Protein AF-A0A849QEE5-F1 (afdb_monomer_lite)

Secondary structure (DSSP, 8-state):
-HHHHHHHHHHHHHHHHHHHHHHHHHHHHHHHHHHHHHHHTTS---HHHHHHHHHHHHHHHHHHHHHHHHHHHHHHHTT-HHHHHHHHHHTT-S---

Sequence (97 aa):
LELLKKQYKRQNADRVISDLYSAMDKIRCHERDVAINKLKAKHTIGEMECEVLNDLTHAVAYKILAEPTKVLRRAAEQDDEEYLTTVKELFRLNGGK

Structure (mmCIF, N/CA/C/O backbone):
data_AF-A0A849QEE5-F1
#
_entry.id   AF-A0A849QEE5-F1
#
loop_
_atom_site.group_PDB
_atom_site.id
_atom_site.type_symbol
_atom_site.label_atom_id
_atom_site.label_alt_id
_atom_site.label_comp_id
_atom_site.label_asym_id
_atom_site.label_entity_id
_atom_site.label_seq_id
_atom_site.pdbx_PDB_ins_code
_atom_site.Cartn_x
_atom_site.Cartn_y
_atom_site.Cartn_z
_atom_site.occupancy
_atom_site.B_iso_or_equiv
_atom_site.auth_seq_id
_atom_site.auth_comp_id
_atom_site.auth_asym_id
_atom_site.auth_atom_id
_atom_site.pdbx_PDB_model_num
ATOM 1 N N . LEU A 1 1 ? -8.286 0.227 34.366 1.00 77.12 1 LEU A N 1
ATOM 2 C CA . LEU A 1 1 ? -8.809 -0.662 33.300 1.00 77.12 1 LEU A CA 1
ATOM 3 C C . LEU A 1 1 ? -9.110 0.090 31.999 1.00 77.12 1 LEU A C 1
ATOM 5 O O . LEU A 1 1 ? -8.648 -0.338 30.953 1.00 77.12 1 LEU A O 1
ATOM 9 N N . GLU A 1 2 ? -9.829 1.215 32.048 1.00 80.75 2 GLU A N 1
ATOM 10 C CA . GLU A 1 2 ? -10.276 1.952 30.848 1.00 80.75 2 GLU A CA 1
ATOM 11 C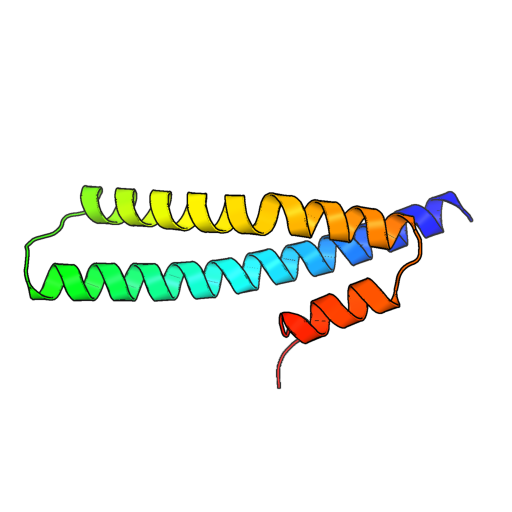 C . GLU A 1 2 ? -9.146 2.488 29.946 1.00 80.75 2 GLU A C 1
ATOM 13 O O . GLU A 1 2 ? -9.217 2.361 28.725 1.00 80.75 2 GLU A O 1
ATOM 18 N N . LEU A 1 3 ? -8.055 3.009 30.522 1.00 80.44 3 LEU A N 1
ATOM 19 C CA . LEU A 1 3 ? -6.891 3.461 29.741 1.00 80.44 3 LEU A CA 1
ATOM 20 C C . LEU A 1 3 ? -6.213 2.316 28.970 1.00 80.44 3 LEU A C 1
ATOM 22 O O . LEU A 1 3 ? -5.842 2.488 27.811 1.00 80.44 3 LEU A O 1
ATOM 26 N N . LEU A 1 4 ? -6.107 1.140 29.593 1.00 85.19 4 LEU A N 1
ATOM 27 C CA . LEU A 1 4 ? -5.510 -0.048 28.980 1.00 85.19 4 LEU A CA 1
ATOM 28 C C . LEU A 1 4 ? -6.359 -0.553 27.803 1.00 85.19 4 LEU A C 1
ATOM 30 O O . LEU A 1 4 ? -5.818 -0.874 26.748 1.00 85.19 4 LEU A O 1
ATOM 34 N N . LYS A 1 5 ? -7.693 -0.546 27.943 1.00 80.62 5 LYS A N 1
ATOM 35 C CA . LYS A 1 5 ? -8.615 -0.893 26.849 1.00 80.62 5 LYS A CA 1
ATOM 36 C C . LYS A 1 5 ? -8.474 0.058 25.659 1.00 80.62 5 LYS A C 1
ATOM 38 O O . LYS A 1 5 ? -8.419 -0.399 24.523 1.00 80.62 5 LYS A O 1
ATOM 43 N N . LYS A 1 6 ? -8.379 1.371 25.903 1.00 79.94 6 LYS A N 1
ATOM 44 C CA . LYS A 1 6 ? -8.160 2.359 24.830 1.00 79.94 6 LYS A CA 1
ATOM 45 C C . LYS A 1 6 ? -6.832 2.141 24.103 1.00 79.94 6 LYS A C 1
ATOM 47 O O . LYS A 1 6 ? -6.799 2.190 22.876 1.00 79.94 6 LYS A O 1
ATOM 52 N N . GLN A 1 7 ? -5.750 1.873 24.837 1.00 81.75 7 GLN A N 1
ATOM 53 C CA . GLN A 1 7 ? -4.444 1.579 24.236 1.00 81.75 7 GLN A CA 1
ATOM 54 C C . GLN A 1 7 ? -4.481 0.318 23.366 1.00 81.75 7 GLN A C 1
ATOM 56 O O . GLN A 1 7 ? -3.981 0.342 22.244 1.00 81.75 7 GLN A O 1
ATOM 61 N N . TYR A 1 8 ? -5.126 -0.746 23.847 1.00 82.44 8 TYR A N 1
ATOM 62 C CA . TYR A 1 8 ? -5.276 -1.990 23.095 1.00 82.44 8 TYR A CA 1
ATOM 63 C C . TYR A 1 8 ? -6.025 -1.791 21.765 1.00 82.44 8 TYR A C 1
ATOM 65 O O . TYR A 1 8 ? -5.562 -2.235 20.715 1.00 82.44 8 TYR A O 1
ATOM 73 N N . LYS A 1 9 ? -7.143 -1.053 21.773 1.00 80.69 9 LYS A N 1
ATOM 74 C CA . LYS A 1 9 ? -7.930 -0.763 20.557 1.00 80.69 9 LYS A CA 1
ATOM 75 C C . LYS A 1 9 ? -7.142 0.047 19.534 1.00 80.69 9 LYS A C 1
ATOM 77 O O . LYS A 1 9 ? -7.148 -0.274 18.346 1.00 80.69 9 LYS A O 1
ATOM 82 N N . ARG A 1 10 ? -6.404 1.058 20.000 1.00 82.50 10 ARG A N 1
ATOM 83 C CA . ARG A 1 10 ? -5.521 1.856 19.143 1.00 82.50 10 ARG A CA 1
ATOM 84 C C . ARG A 1 10 ? -4.440 0.993 18.495 1.00 82.50 10 ARG A C 1
ATOM 86 O O . ARG A 1 10 ? -4.229 1.095 17.293 1.00 82.50 10 ARG A O 1
ATOM 93 N N . GLN A 1 11 ? -3.832 0.088 19.261 1.00 86.62 11 GLN A N 1
ATOM 94 C CA . GLN A 1 11 ? -2.842 -0.853 18.741 1.00 86.62 11 GLN A CA 1
ATOM 95 C C . GLN A 1 11 ? -3.433 -1.793 17.677 1.00 86.62 11 GLN A C 1
ATOM 97 O O . GLN A 1 11 ? -2.778 -2.074 16.675 1.00 86.62 11 GLN A O 1
ATOM 102 N N . ASN A 1 12 ? -4.676 -2.252 17.855 1.00 84.69 12 ASN A N 1
ATOM 103 C CA . ASN A 1 12 ? -5.368 -3.063 16.851 1.00 84.69 12 ASN A CA 1
ATOM 104 C C . ASN A 1 12 ? -5.607 -2.279 15.546 1.00 84.69 12 ASN A C 1
ATOM 106 O O . ASN A 1 12 ? -5.301 -2.791 14.471 1.00 84.69 12 ASN A O 1
ATOM 110 N N . ALA A 1 13 ? -6.076 -1.027 15.619 1.00 89.25 13 ALA A N 1
ATOM 111 C CA . ALA A 1 13 ? -6.197 -0.169 14.434 1.00 89.25 13 ALA A CA 1
ATOM 112 C C . ALA A 1 13 ? -4.852 0.075 13.748 1.00 89.25 13 ALA A C 1
ATOM 114 O O . ALA A 1 13 ? -4.759 -0.048 12.528 1.00 89.25 13 ALA A O 1
ATOM 115 N N . ASP A 1 14 ? -3.808 0.390 14.515 1.00 91.38 14 ASP A N 1
ATOM 116 C CA . ASP A 1 14 ? -2.479 0.647 13.963 1.00 91.38 14 ASP A CA 1
ATOM 117 C C . ASP A 1 14 ? -1.913 -0.598 13.253 1.00 91.38 14 ASP A C 1
ATOM 119 O O . ASP A 1 14 ? -1.256 -0.464 12.219 1.00 91.38 14 ASP A O 1
ATOM 123 N N . ARG A 1 15 ? -2.249 -1.812 13.717 1.00 90.81 15 ARG A N 1
ATOM 124 C CA . ARG A 1 15 ? -1.923 -3.060 13.009 1.00 90.81 15 ARG A CA 1
ATOM 125 C C . ARG A 1 15 ? -2.630 -3.158 11.654 1.00 90.81 15 ARG A C 1
ATOM 127 O O . ARG A 1 15 ? -1.959 -3.369 10.650 1.00 90.81 15 ARG A O 1
ATOM 134 N N . VAL A 1 16 ? -3.948 -2.945 11.606 1.00 91.00 16 VAL A N 1
ATOM 135 C CA . VAL A 1 16 ? -4.717 -2.967 10.341 1.00 91.00 16 VAL A CA 1
ATOM 136 C C . VAL A 1 16 ? -4.186 -1.935 9.354 1.00 91.00 16 VAL A C 1
ATOM 138 O O . VAL A 1 16 ? -4.040 -2.214 8.168 1.00 91.00 16 VAL A O 1
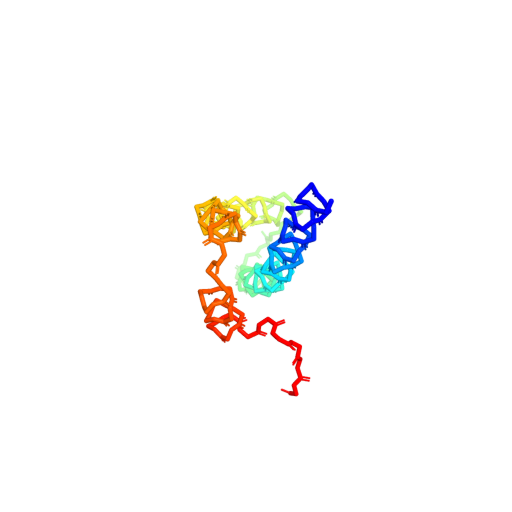ATOM 141 N N . ILE A 1 17 ? -3.868 -0.741 9.850 1.00 93.06 17 ILE A N 1
ATOM 142 C CA . ILE A 1 17 ? -3.304 0.342 9.047 1.00 93.06 17 ILE A CA 1
ATOM 143 C C . ILE A 1 17 ? -1.936 -0.059 8.486 1.00 93.06 17 ILE A C 1
ATOM 145 O O . ILE A 1 17 ? -1.681 0.162 7.304 1.00 93.06 17 ILE A O 1
ATOM 149 N N . SER A 1 18 ? -1.072 -0.672 9.298 1.00 93.31 18 SER A N 1
ATOM 150 C CA . SER A 1 18 ? 0.225 -1.179 8.841 1.00 93.31 18 SER A CA 1
ATOM 151 C C . SER A 1 18 ? 0.073 -2.242 7.749 1.00 93.31 18 SER A C 1
ATOM 153 O O . SER A 1 18 ? 0.754 -2.171 6.724 1.00 93.31 18 SER A O 1
ATOM 155 N N . ASP A 1 19 ? -0.842 -3.195 7.934 1.00 92.81 19 ASP A N 1
ATOM 156 C CA . ASP A 1 19 ? -1.110 -4.246 6.947 1.00 92.81 19 ASP A CA 1
ATOM 157 C C . ASP A 1 19 ? -1.622 -3.640 5.628 1.00 92.81 19 ASP A C 1
ATOM 159 O O . ASP A 1 19 ? -1.185 -4.033 4.544 1.00 92.81 19 ASP A O 1
ATOM 163 N N . LEU A 1 20 ? -2.478 -2.617 5.714 1.00 92.88 20 LEU A N 1
ATOM 164 C CA . LEU A 1 20 ? -2.995 -1.884 4.560 1.00 92.88 20 LEU A CA 1
ATOM 165 C C . LEU A 1 20 ? -1.890 -1.133 3.800 1.00 92.88 20 LEU A C 1
ATOM 167 O O . LEU A 1 20 ? -1.844 -1.200 2.571 1.00 92.88 20 LEU A O 1
ATOM 171 N N . TYR A 1 21 ? -0.977 -0.457 4.507 1.00 94.12 21 TYR A N 1
ATOM 172 C CA . TYR A 1 21 ? 0.187 0.180 3.879 1.00 94.12 21 TYR A CA 1
ATOM 173 C C . TYR A 1 21 ? 1.079 -0.847 3.177 1.00 94.12 21 TYR A C 1
ATOM 175 O O . TYR A 1 21 ? 1.496 -0.608 2.046 1.00 94.12 21 TYR A O 1
ATOM 183 N N . SER A 1 22 ? 1.329 -2.004 3.799 1.00 93.19 22 SER A N 1
ATOM 184 C CA . SER A 1 22 ? 2.128 -3.070 3.184 1.00 93.19 22 SER A CA 1
ATOM 185 C C . SER A 1 22 ? 1.467 -3.634 1.923 1.00 93.19 22 SER A C 1
ATOM 187 O O . SER A 1 22 ? 2.136 -3.837 0.909 1.00 93.19 22 SER A O 1
ATOM 189 N N . ALA A 1 23 ? 0.152 -3.862 1.955 1.00 92.75 23 ALA A N 1
ATOM 190 C CA . ALA A 1 23 ? -0.600 -4.328 0.794 1.00 92.75 23 ALA A CA 1
ATOM 191 C C . ALA A 1 23 ? -0.562 -3.306 -0.354 1.00 92.75 23 ALA A C 1
ATOM 193 O O . ALA A 1 23 ? -0.285 -3.671 -1.498 1.00 92.75 23 ALA A O 1
ATOM 194 N N . MET A 1 24 ? -0.774 -2.023 -0.046 1.00 94.56 24 MET A N 1
ATOM 195 C CA . MET A 1 24 ? -0.710 -0.949 -1.036 1.00 94.56 24 MET A CA 1
ATOM 196 C C . MET A 1 24 ? 0.695 -0.799 -1.626 1.00 94.56 24 MET A C 1
ATOM 198 O O . MET A 1 24 ? 0.825 -0.632 -2.835 1.00 94.56 24 MET A O 1
ATOM 202 N N . ASP A 1 25 ? 1.749 -0.890 -0.813 1.00 94.94 25 ASP A N 1
ATOM 203 C CA . ASP A 1 25 ? 3.122 -0.745 -1.301 1.00 94.94 25 ASP A CA 1
ATOM 204 C C . ASP A 1 25 ? 3.524 -1.878 -2.258 1.00 94.94 25 ASP A C 1
ATOM 206 O O . ASP A 1 25 ? 4.171 -1.626 -3.275 1.00 94.94 25 ASP A O 1
ATOM 210 N N . LYS A 1 26 ? 3.053 -3.109 -2.012 1.00 95.00 26 LYS A N 1
ATOM 211 C CA . LYS A 1 26 ? 3.232 -4.238 -2.944 1.00 95.00 26 LYS A CA 1
ATOM 212 C C . LYS A 1 26 ? 2.585 -3.964 -4.301 1.00 95.00 26 LYS A C 1
ATOM 214 O O . LYS A 1 26 ? 3.234 -4.150 -5.329 1.00 95.00 26 LYS A O 1
ATOM 219 N N . ILE A 1 27 ? 1.330 -3.502 -4.305 1.00 95.50 27 ILE A N 1
ATOM 220 C CA . ILE A 1 27 ? 0.605 -3.148 -5.538 1.00 95.50 27 ILE A CA 1
ATOM 221 C C . ILE A 1 27 ? 1.331 -2.006 -6.254 1.00 95.50 27 ILE A C 1
ATOM 223 O O . ILE A 1 27 ? 1.614 -2.092 -7.445 1.00 95.50 27 ILE A O 1
ATOM 227 N N . ARG A 1 28 ? 1.698 -0.961 -5.510 1.00 96.69 28 ARG A N 1
ATOM 228 C CA . ARG A 1 28 ? 2.416 0.207 -6.019 1.00 96.69 28 ARG A CA 1
ATOM 229 C C . ARG A 1 28 ? 3.727 -0.178 -6.703 1.00 96.69 28 ARG A C 1
ATOM 231 O O . ARG A 1 28 ? 3.974 0.270 -7.820 1.00 96.69 28 ARG A O 1
ATOM 238 N N . CYS A 1 29 ? 4.558 -0.993 -6.051 1.00 97.56 29 CYS A N 1
ATOM 239 C CA . CYS A 1 29 ? 5.833 -1.439 -6.612 1.00 97.56 29 CYS A CA 1
ATOM 240 C C . CYS A 1 29 ? 5.620 -2.266 -7.882 1.00 97.56 29 CYS A C 1
ATOM 242 O O . CYS A 1 29 ? 6.286 -2.011 -8.881 1.00 97.56 29 CYS A O 1
ATOM 244 N N . HIS A 1 30 ? 4.653 -3.189 -7.870 1.00 97.56 30 HIS A N 1
ATOM 245 C CA . HIS A 1 30 ? 4.318 -3.990 -9.044 1.00 97.56 30 HIS A CA 1
ATOM 246 C C . HIS A 1 30 ? 3.919 -3.116 -10.242 1.00 97.56 30 HIS A C 1
ATOM 248 O O . HIS A 1 30 ? 4.497 -3.245 -11.319 1.00 97.56 30 HIS A O 1
ATOM 254 N N . GLU A 1 31 ? 2.984 -2.184 -10.052 1.00 98.00 31 GLU A N 1
ATOM 255 C CA . GLU A 1 31 ? 2.509 -1.308 -11.128 1.00 98.00 31 GLU A CA 1
ATOM 256 C C . GLU A 1 31 ? 3.592 -0.338 -11.621 1.00 98.00 31 GLU A C 1
ATOM 258 O O . GLU A 1 31 ? 3.716 -0.102 -12.827 1.00 98.00 31 GLU A O 1
ATOM 263 N N . ARG A 1 32 ? 4.429 0.187 -10.714 1.00 97.69 32 ARG A N 1
ATOM 264 C CA . ARG A 1 32 ? 5.603 0.994 -11.076 1.00 97.69 32 ARG A CA 1
ATOM 265 C C . ARG A 1 32 ? 6.544 0.197 -11.976 1.00 97.69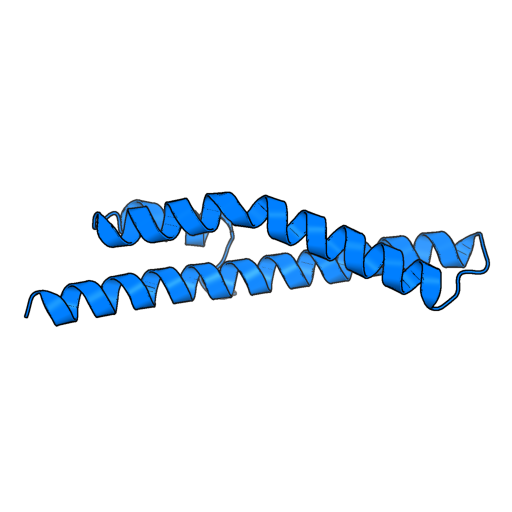 32 ARG A C 1
ATOM 267 O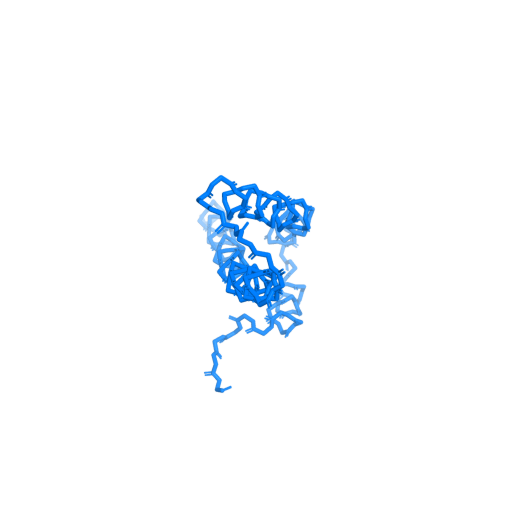 O . ARG A 1 32 ? 6.963 0.702 -13.015 1.00 97.69 32 ARG A O 1
ATOM 274 N N . ASP A 1 33 ? 6.858 -1.040 -11.605 1.00 97.19 33 ASP A N 1
ATOM 275 C CA . ASP A 1 33 ? 7.786 -1.882 -12.360 1.00 97.19 33 ASP A CA 1
ATOM 276 C C . ASP A 1 33 ? 7.202 -2.266 -13.727 1.00 97.19 33 ASP A C 1
ATOM 278 O O . ASP A 1 33 ? 7.907 -2.235 -14.737 1.00 97.19 33 ASP A O 1
ATOM 282 N N . VAL A 1 34 ? 5.892 -2.531 -13.802 1.00 97.44 34 VAL A N 1
ATOM 283 C CA . VAL A 1 34 ? 5.172 -2.717 -15.072 1.00 97.44 34 VAL A CA 1
ATOM 284 C C . VAL A 1 34 ? 5.278 -1.469 -15.954 1.00 97.44 34 VAL A C 1
ATOM 286 O O . VAL A 1 34 ? 5.548 -1.591 -17.153 1.00 97.44 34 VAL A O 1
ATOM 289 N N . ALA A 1 35 ? 5.089 -0.271 -15.395 1.00 96.69 35 ALA A N 1
ATOM 290 C CA . ALA A 1 35 ? 5.199 0.985 -16.135 1.00 96.69 35 ALA A CA 1
ATOM 291 C C . ALA A 1 35 ? 6.629 1.233 -16.642 1.00 96.69 35 ALA A C 1
ATOM 293 O O . ALA A 1 35 ? 6.818 1.521 -17.826 1.00 96.69 35 ALA A O 1
ATOM 294 N N . ILE A 1 36 ? 7.636 1.044 -15.784 1.00 96.50 36 ILE A N 1
ATOM 295 C CA . ILE A 1 36 ? 9.055 1.152 -16.146 1.00 96.50 36 ILE A CA 1
ATOM 296 C C . ILE A 1 36 ? 9.394 0.159 -17.262 1.00 96.50 36 ILE A C 1
ATOM 298 O O . ILE A 1 36 ? 9.994 0.543 -18.261 1.00 96.50 36 ILE A O 1
ATOM 302 N N . ASN A 1 37 ? 8.970 -1.101 -17.157 1.00 95.88 37 ASN A N 1
ATOM 303 C CA . ASN A 1 37 ? 9.246 -2.109 -18.184 1.00 95.88 37 ASN A CA 1
ATOM 304 C C . ASN A 1 37 ? 8.604 -1.758 -19.534 1.00 95.88 37 ASN A C 1
ATOM 306 O O . ASN A 1 37 ? 9.241 -1.903 -20.579 1.00 95.88 37 ASN A O 1
ATOM 310 N N . LYS A 1 38 ? 7.370 -1.238 -19.529 1.00 95.75 38 LYS A N 1
ATOM 311 C CA . LYS A 1 38 ? 6.694 -0.759 -20.747 1.00 95.75 38 LYS A CA 1
ATOM 312 C C . LYS A 1 38 ? 7.434 0.410 -21.399 1.00 95.75 38 LYS A C 1
ATOM 314 O O . LYS A 1 38 ? 7.509 0.463 -22.625 1.00 95.75 38 LYS A O 1
ATOM 319 N N . LEU A 1 39 ? 7.973 1.329 -20.599 1.00 95.62 39 LEU A N 1
ATOM 320 C CA . LEU A 1 39 ? 8.758 2.457 -21.097 1.00 95.62 39 LEU A CA 1
ATOM 321 C C . LEU A 1 39 ? 10.118 1.999 -21.644 1.00 95.62 39 LEU A C 1
ATOM 323 O O . LEU A 1 39 ? 10.457 2.377 -22.763 1.00 95.62 39 LEU A O 1
ATOM 327 N N . LYS A 1 40 ? 10.831 1.107 -20.936 1.00 94.75 40 LYS A N 1
ATOM 328 C CA . LYS A 1 40 ? 12.116 0.522 -21.376 1.00 94.75 40 LYS A CA 1
ATOM 329 C C . LYS A 1 40 ? 12.007 -0.202 -22.717 1.00 94.75 40 LYS A C 1
ATOM 331 O O . LYS A 1 40 ? 12.957 -0.212 -23.489 1.00 94.75 40 LYS A O 1
ATOM 336 N N . ALA A 1 41 ? 10.850 -0.797 -23.010 1.00 95.38 41 ALA A N 1
ATOM 337 C CA . ALA A 1 41 ? 10.615 -1.488 -24.275 1.00 95.38 41 ALA A CA 1
ATOM 338 C C . ALA A 1 41 ? 10.542 -0.546 -25.494 1.00 95.38 41 ALA A C 1
ATOM 340 O O . ALA A 1 41 ? 10.674 -1.013 -26.623 1.00 95.38 41 ALA A O 1
ATOM 341 N N . LYS A 1 42 ? 10.294 0.756 -25.293 1.00 93.75 42 LYS A N 1
ATOM 342 C CA . LYS A 1 42 ? 10.084 1.733 -26.379 1.00 93.75 42 LYS A CA 1
ATOM 343 C C . LYS A 1 42 ? 11.075 2.896 -26.370 1.00 93.75 42 LYS A C 1
ATOM 345 O O . LYS A 1 42 ? 11.282 3.512 -27.412 1.00 93.75 42 LYS A O 1
ATOM 350 N N . HIS A 1 43 ? 11.662 3.205 -25.218 1.00 92.12 43 HIS A N 1
ATOM 351 C CA . HIS A 1 43 ? 12.515 4.368 -25.005 1.00 92.12 43 HIS A CA 1
ATOM 352 C C . HIS A 1 43 ? 13.659 4.039 -24.041 1.00 92.12 43 HIS A C 1
ATOM 354 O O . HIS A 1 43 ? 13.527 3.184 -23.165 1.00 92.12 43 HIS A O 1
ATOM 360 N N . THR A 1 44 ? 14.766 4.769 -24.164 1.00 92.25 44 THR A N 1
ATOM 361 C CA . THR A 1 44 ? 15.800 4.799 -23.126 1.00 92.25 44 THR A CA 1
ATOM 362 C C . THR A 1 44 ? 15.279 5.634 -21.964 1.00 92.25 44 THR A C 1
ATOM 364 O O . THR A 1 44 ? 15.022 6.822 -22.133 1.00 92.25 44 THR A O 1
ATOM 367 N N . ILE A 1 45 ? 15.118 5.012 -20.801 1.00 93.81 45 ILE A N 1
ATOM 368 C CA . ILE A 1 45 ? 14.785 5.689 -19.545 1.00 93.81 45 ILE A CA 1
ATOM 369 C C . ILE A 1 45 ? 15.875 5.407 -18.520 1.00 93.81 45 ILE A C 1
ATOM 371 O O . ILE A 1 45 ? 16.337 4.268 -18.402 1.00 93.81 45 ILE A O 1
ATOM 375 N N . GLY A 1 46 ? 16.300 6.459 -17.827 1.00 92.75 46 GLY A N 1
ATOM 376 C CA . GLY A 1 46 ? 17.353 6.424 -16.827 1.00 92.75 46 GLY A CA 1
ATOM 377 C C . GLY A 1 46 ? 16.805 6.369 -15.406 1.00 92.75 46 GLY A C 1
ATOM 378 O O . GLY A 1 46 ? 15.628 6.093 -15.160 1.00 92.75 46 GLY A O 1
ATOM 379 N N . GLU A 1 47 ? 17.700 6.618 -14.453 1.00 94.69 47 GLU A N 1
ATOM 380 C CA . GLU A 1 47 ? 17.381 6.623 -13.024 1.00 94.69 47 GLU A CA 1
ATOM 381 C C . GLU A 1 47 ? 16.392 7.738 -12.672 1.00 94.69 47 GLU A C 1
ATOM 383 O O . GLU A 1 47 ? 15.421 7.476 -11.968 1.00 94.69 47 GLU A O 1
ATOM 388 N N . MET A 1 48 ? 16.560 8.935 -13.249 1.00 96.31 48 MET A N 1
ATOM 389 C CA . MET A 1 48 ? 15.682 10.081 -12.993 1.00 96.31 48 MET A CA 1
ATOM 390 C C . MET A 1 48 ? 14.216 9.772 -13.328 1.00 96.31 48 MET A C 1
ATOM 392 O O . MET A 1 48 ? 13.330 10.012 -12.511 1.00 96.31 48 MET A O 1
ATOM 396 N N . GLU A 1 49 ? 13.921 9.221 -14.509 1.00 95.69 49 GLU A N 1
ATOM 397 C CA . GLU A 1 49 ? 12.540 8.900 -14.887 1.00 95.69 49 GLU A CA 1
ATOM 398 C C . GLU A 1 49 ? 11.949 7.795 -14.001 1.00 95.69 49 GLU A C 1
ATOM 400 O O . GLU A 1 49 ? 10.756 7.821 -13.680 1.00 95.69 49 GLU A O 1
ATOM 405 N N . CYS A 1 50 ? 12.779 6.838 -13.573 1.00 96.38 50 CYS A N 1
ATOM 406 C CA . CYS A 1 50 ? 12.368 5.799 -12.633 1.00 96.38 50 CYS A CA 1
ATOM 407 C C . CYS A 1 50 ? 12.038 6.384 -11.250 1.00 96.38 50 CYS A C 1
ATOM 409 O O . CYS A 1 50 ? 11.041 5.980 -10.648 1.00 96.38 50 CYS A O 1
ATOM 411 N N . GLU A 1 51 ? 12.826 7.346 -10.764 1.00 97.75 51 GLU A N 1
ATOM 412 C CA . GLU A 1 51 ? 12.572 8.061 -9.509 1.00 97.75 51 GLU A CA 1
ATOM 413 C C . GLU A 1 51 ? 11.284 8.883 -9.578 1.00 97.75 51 GLU A C 1
ATOM 415 O O . GLU A 1 51 ? 10.432 8.746 -8.704 1.00 97.75 51 GLU A O 1
ATOM 420 N N . VAL A 1 52 ? 11.059 9.633 -10.662 1.00 97.69 52 VAL A N 1
ATOM 421 C CA . VAL A 1 52 ? 9.816 10.402 -10.852 1.00 97.69 52 VAL A CA 1
ATOM 422 C C . VAL A 1 52 ? 8.583 9.491 -10.815 1.00 97.69 52 VAL A C 1
ATOM 424 O O . VAL A 1 52 ? 7.576 9.824 -10.185 1.00 97.69 52 VAL A O 1
ATOM 427 N N . LEU A 1 53 ? 8.644 8.314 -11.449 1.00 96.75 53 LEU A N 1
ATOM 428 C CA . LEU A 1 53 ? 7.561 7.326 -11.379 1.00 96.75 53 LEU A CA 1
ATOM 429 C C . LEU A 1 53 ? 7.405 6.732 -9.975 1.00 96.75 53 LEU A C 1
ATOM 431 O O . LEU A 1 53 ? 6.281 6.501 -9.517 1.00 96.75 53 LEU A O 1
ATOM 435 N N . ASN A 1 54 ? 8.507 6.483 -9.274 1.00 97.56 54 ASN A N 1
ATOM 436 C CA . ASN A 1 54 ? 8.465 6.015 -7.896 1.00 97.56 54 ASN A CA 1
ATOM 437 C C . ASN A 1 54 ? 7.787 7.042 -6.973 1.00 97.56 54 ASN A C 1
ATOM 439 O O . ASN A 1 54 ? 6.889 6.673 -6.215 1.00 97.56 54 ASN A O 1
ATOM 443 N N . ASP A 1 55 ? 8.142 8.317 -7.099 1.00 98.19 55 ASP A N 1
ATOM 444 C CA . ASP A 1 55 ? 7.578 9.410 -6.308 1.00 98.19 55 ASP A CA 1
ATOM 445 C C . ASP A 1 55 ? 6.101 9.634 -6.622 1.00 98.19 55 ASP A C 1
ATOM 447 O O . ASP A 1 55 ? 5.276 9.759 -5.712 1.00 98.19 55 ASP A O 1
ATOM 451 N N . LEU A 1 56 ? 5.736 9.610 -7.908 1.00 98.00 56 LEU A N 1
ATOM 452 C CA . LEU A 1 56 ? 4.347 9.717 -8.344 1.00 98.00 56 LEU A CA 1
ATOM 453 C C . LEU A 1 56 ? 3.495 8.593 -7.748 1.00 98.00 56 LEU A C 1
ATOM 455 O O . LEU A 1 56 ? 2.453 8.850 -7.141 1.00 98.00 56 LEU A O 1
ATOM 459 N N . THR A 1 57 ? 3.938 7.344 -7.902 1.00 97.75 57 THR A N 1
ATOM 460 C CA . THR A 1 57 ? 3.196 6.182 -7.393 1.00 97.75 57 THR A CA 1
ATOM 461 C C . THR A 1 57 ? 3.111 6.195 -5.865 1.00 97.75 57 THR A C 1
ATOM 463 O O . THR A 1 57 ? 2.066 5.852 -5.309 1.00 97.75 57 THR A O 1
ATOM 466 N N . HIS A 1 58 ? 4.157 6.656 -5.171 1.00 97.38 58 HIS A N 1
ATOM 467 C CA . HIS A 1 58 ? 4.152 6.824 -3.717 1.00 97.38 58 HIS A CA 1
ATOM 468 C C . HIS A 1 58 ? 3.160 7.905 -3.267 1.00 97.38 58 HIS A C 1
ATOM 470 O O . HIS A 1 58 ? 2.344 7.672 -2.373 1.00 97.38 58 HIS A O 1
ATOM 476 N N . ALA A 1 59 ? 3.155 9.065 -3.928 1.00 97.94 59 ALA A N 1
ATOM 477 C CA . ALA A 1 59 ? 2.229 10.151 -3.626 1.00 97.94 59 ALA A CA 1
ATOM 478 C C . ALA A 1 59 ? 0.763 9.745 -3.844 1.00 97.94 59 ALA A C 1
ATOM 480 O O . ALA A 1 59 ? -0.103 10.102 -3.042 1.00 97.94 59 ALA A O 1
ATOM 481 N N . VAL A 1 60 ? 0.472 8.985 -4.906 1.00 97.19 60 VAL A N 1
ATOM 482 C CA . VAL A 1 60 ? -0.874 8.455 -5.172 1.00 97.19 60 VAL A CA 1
ATOM 483 C C . VAL A 1 60 ? -1.302 7.483 -4.072 1.00 97.19 60 VAL A C 1
ATOM 485 O O . VAL A 1 60 ? -2.376 7.664 -3.496 1.00 97.19 60 VAL A O 1
ATOM 488 N N . ALA A 1 61 ? -0.454 6.511 -3.720 1.00 95.38 61 ALA A N 1
ATOM 489 C CA . ALA A 1 61 ? -0.737 5.558 -2.647 1.00 95.38 61 ALA A CA 1
ATOM 490 C C . ALA A 1 61 ? -1.019 6.267 -1.311 1.00 95.38 61 ALA A C 1
ATOM 492 O O . ALA A 1 61 ? -2.017 5.980 -0.648 1.00 95.38 61 ALA A O 1
ATOM 493 N N . TYR A 1 62 ? -0.188 7.248 -0.947 1.00 93.69 62 TYR A N 1
ATOM 494 C CA . TYR A 1 62 ? -0.362 8.017 0.283 1.00 93.69 62 TYR A CA 1
ATOM 495 C C . TYR A 1 62 ? -1.691 8.785 0.308 1.00 93.69 62 TYR A C 1
ATOM 497 O O . TYR A 1 62 ? -2.409 8.740 1.307 1.00 93.69 62 TYR A O 1
ATOM 505 N N . LYS A 1 63 ? -2.059 9.449 -0.797 1.00 96.12 63 LYS A N 1
ATOM 506 C CA . LYS A 1 63 ? -3.329 10.190 -0.903 1.00 96.12 63 LYS A CA 1
ATOM 507 C C . LYS A 1 63 ? -4.548 9.273 -0.802 1.00 96.12 63 LYS A C 1
ATOM 509 O O . LYS A 1 63 ? -5.512 9.644 -0.141 1.00 96.12 63 LYS A O 1
ATOM 514 N N . ILE A 1 64 ? -4.494 8.083 -1.405 1.00 94.50 64 ILE A N 1
ATOM 515 C CA . ILE A 1 64 ? -5.572 7.087 -1.309 1.00 94.50 64 ILE A CA 1
ATOM 516 C C . ILE A 1 64 ? -5.750 6.617 0.138 1.00 94.50 64 ILE A C 1
ATOM 518 O O . ILE A 1 64 ? -6.878 6.487 0.600 1.00 94.50 64 ILE A O 1
ATOM 522 N N . LEU A 1 65 ? -4.654 6.392 0.869 1.00 94.06 65 LEU A N 1
ATOM 523 C CA . LEU A 1 65 ? -4.698 5.874 2.241 1.00 94.06 65 LEU A CA 1
ATOM 524 C C . LEU A 1 65 ? -4.947 6.945 3.314 1.00 94.06 65 LEU A C 1
ATOM 526 O O . LEU A 1 65 ? -5.308 6.606 4.444 1.00 94.06 65 LEU A O 1
ATOM 530 N N . ALA A 1 66 ? -4.799 8.229 2.989 1.00 94.12 66 ALA A N 1
ATOM 531 C CA . ALA A 1 66 ? -4.894 9.318 3.960 1.00 94.12 66 ALA A CA 1
ATOM 532 C C . ALA A 1 66 ? -6.244 9.370 4.700 1.00 94.12 66 ALA A C 1
ATOM 534 O O . ALA A 1 66 ? -6.263 9.510 5.921 1.00 94.12 66 ALA A O 1
ATOM 535 N N . GLU A 1 67 ? -7.369 9.243 3.993 1.00 93.69 67 GLU A N 1
ATOM 536 C CA . GLU A 1 67 ? -8.699 9.242 4.621 1.00 93.69 67 GLU A CA 1
ATOM 537 C C . GLU A 1 67 ? -9.095 7.881 5.222 1.00 93.69 67 GLU A C 1
ATOM 539 O O . GLU A 1 67 ? -9.495 7.854 6.391 1.00 93.69 67 GLU A O 1
ATOM 544 N N . PRO A 1 68 ? -8.924 6.735 4.528 1.00 90.81 68 PRO A N 1
ATOM 545 C CA . PRO A 1 68 ? -9.243 5.421 5.089 1.00 90.81 68 PRO A CA 1
ATOM 546 C C . PRO A 1 68 ? -8.553 5.138 6.427 1.00 90.81 68 PRO A C 1
ATOM 548 O O . PRO A 1 68 ? -9.178 4.616 7.348 1.00 90.81 68 PRO A O 1
ATOM 551 N N . THR A 1 69 ? -7.287 5.539 6.583 1.00 92.88 69 THR A N 1
ATOM 552 C CA . THR A 1 69 ? -6.546 5.337 7.840 1.00 92.88 69 THR A CA 1
ATOM 553 C C . THR A 1 69 ? -7.079 6.194 8.990 1.00 92.88 69 THR A C 1
ATOM 555 O O . THR A 1 69 ? -7.091 5.740 10.135 1.00 92.88 69 THR A O 1
ATOM 558 N N . LYS A 1 70 ? -7.589 7.404 8.719 1.00 91.81 70 LYS A N 1
ATOM 559 C CA . LYS A 1 70 ? -8.279 8.226 9.730 1.00 91.81 70 LYS A CA 1
ATOM 560 C C . LYS A 1 70 ? -9.604 7.596 10.146 1.00 91.81 70 LYS A C 1
ATOM 562 O O . LYS A 1 70 ? -9.911 7.555 11.335 1.00 91.81 70 LYS A O 1
ATOM 567 N N . VAL A 1 71 ? -10.381 7.100 9.181 1.00 92.25 71 VAL A N 1
ATOM 568 C CA . VAL A 1 71 ? -11.656 6.419 9.450 1.00 92.25 71 VAL A CA 1
ATOM 569 C C . VAL A 1 71 ? -11.427 5.163 10.293 1.00 92.25 71 VAL A C 1
ATOM 571 O O . VAL A 1 71 ? -12.114 4.986 11.291 1.00 92.25 71 VAL A O 1
ATOM 574 N N . LEU A 1 72 ? -10.408 4.361 9.974 1.00 91.38 72 LEU A N 1
ATOM 575 C CA . LEU A 1 72 ? -10.031 3.176 10.753 1.00 91.38 72 LEU A CA 1
ATOM 576 C C . LEU A 1 72 ? -9.674 3.492 12.210 1.00 91.38 72 LEU A C 1
ATOM 578 O O . LEU A 1 72 ? -10.107 2.781 13.115 1.00 91.38 72 LEU A O 1
ATOM 582 N N . ARG A 1 73 ? -8.916 4.569 12.457 1.00 91.25 73 ARG A N 1
ATOM 583 C CA . ARG A 1 73 ? -8.613 4.996 13.834 1.00 91.25 73 ARG A CA 1
ATOM 584 C C . ARG A 1 73 ? -9.874 5.400 14.592 1.00 91.25 73 ARG A C 1
ATOM 586 O O . ARG A 1 73 ? -10.042 4.972 15.728 1.00 91.25 73 ARG A O 1
ATOM 593 N N . ARG A 1 74 ? -10.774 6.157 13.953 1.00 91.06 74 ARG A N 1
ATOM 594 C CA . ARG A 1 74 ? -12.059 6.546 14.560 1.00 91.06 74 ARG A CA 1
ATOM 595 C C . ARG A 1 74 ? -12.939 5.336 14.876 1.00 91.06 74 ARG A C 1
ATOM 597 O O . ARG A 1 74 ? -13.475 5.271 15.974 1.00 91.06 74 ARG A O 1
ATOM 604 N N . ALA A 1 75 ? -13.032 4.368 13.966 1.00 90.81 75 ALA A N 1
ATOM 605 C CA . ALA A 1 75 ? -13.788 3.134 14.186 1.00 90.81 75 ALA A CA 1
ATOM 606 C C . ALA A 1 75 ? -13.283 2.370 15.424 1.00 90.81 75 ALA A C 1
ATOM 608 O O . ALA A 1 75 ? -14.069 1.971 16.278 1.00 90.81 75 ALA A O 1
ATOM 609 N N . ALA A 1 76 ? -11.962 2.257 15.596 1.00 88.44 76 ALA A N 1
ATOM 610 C CA . ALA A 1 76 ? -11.388 1.623 16.783 1.00 88.44 76 ALA A CA 1
ATOM 611 C C . ALA A 1 76 ? -11.609 2.412 18.084 1.00 88.44 76 ALA A C 1
ATOM 613 O O . ALA A 1 76 ? -11.726 1.815 19.153 1.00 88.44 76 ALA A O 1
ATOM 614 N N . GLU A 1 77 ? -11.668 3.743 18.020 1.00 88.12 77 GLU A N 1
ATOM 615 C CA . GLU A 1 77 ? -12.027 4.583 19.171 1.00 88.12 77 GLU A CA 1
ATOM 616 C C . GLU A 1 77 ? -13.504 4.433 19.571 1.00 88.12 77 GLU A C 1
ATOM 618 O O . GLU A 1 77 ? -13.831 4.628 20.742 1.00 88.12 77 GLU A O 1
ATOM 623 N N . GLN A 1 78 ? -14.369 4.075 18.616 1.00 88.62 78 GLN A N 1
ATOM 624 C CA . GLN A 1 78 ? -15.819 3.916 18.771 1.00 88.62 78 GLN A CA 1
ATOM 625 C C . GLN A 1 78 ? -16.273 2.473 19.041 1.00 88.62 78 GLN A C 1
ATOM 627 O O . GLN A 1 78 ? -17.474 2.232 19.087 1.00 88.62 78 GLN A O 1
ATOM 632 N N . ASP A 1 79 ? -15.345 1.532 19.249 1.00 86.19 79 ASP A N 1
ATOM 633 C CA . ASP A 1 79 ? -15.652 0.103 19.441 1.00 86.19 79 ASP A CA 1
ATOM 634 C C . ASP A 1 79 ? -16.328 -0.583 18.244 1.00 86.19 79 ASP A C 1
ATOM 636 O O . ASP A 1 79 ? -17.003 -1.600 18.389 1.00 86.19 79 ASP A O 1
ATOM 640 N N . ASP A 1 80 ? -16.095 -0.070 17.038 1.00 89.69 80 ASP A N 1
ATOM 641 C CA . ASP A 1 80 ? -16.629 -0.651 15.809 1.00 89.69 80 ASP A CA 1
ATOM 642 C C . ASP A 1 80 ? -15.719 -1.783 15.289 1.00 89.69 80 ASP A C 1
ATOM 644 O O . ASP A 1 80 ? -14.957 -1.652 14.322 1.00 89.69 80 ASP A O 1
ATOM 648 N N . GLU A 1 81 ? -15.740 -2.911 16.003 1.00 85.88 81 GLU A N 1
ATOM 649 C CA . GLU A 1 81 ? -14.974 -4.113 15.646 1.00 85.88 81 GLU A CA 1
ATOM 650 C C . GLU A 1 81 ? -15.4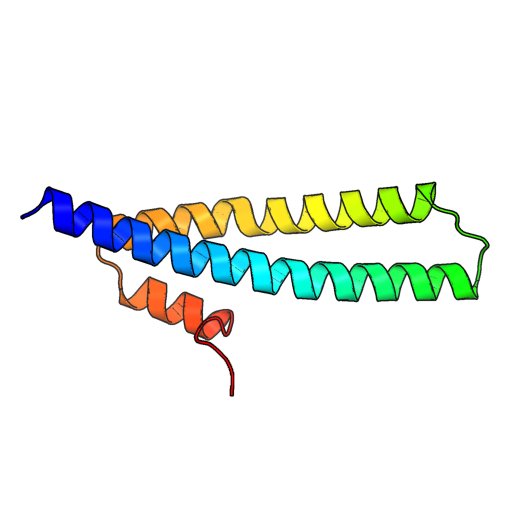55 -4.750 14.330 1.00 85.88 81 GLU A C 1
ATOM 652 O O . GLU A 1 81 ? -14.652 -5.340 13.596 1.00 85.88 81 GLU A O 1
ATOM 657 N N . GLU A 1 82 ? -16.742 -4.602 14.002 1.00 89.25 82 GLU A N 1
ATOM 658 C CA . GLU A 1 82 ? -17.336 -5.086 12.754 1.00 89.25 82 GLU A CA 1
ATOM 659 C C . GLU A 1 82 ? -16.757 -4.337 11.551 1.00 89.25 82 GLU A C 1
ATOM 661 O O . GLU A 1 82 ? -16.328 -4.963 10.576 1.00 89.25 82 GLU A O 1
ATOM 666 N N . TYR A 1 83 ? -16.634 -3.010 11.638 1.00 90.44 83 TYR A N 1
ATOM 667 C CA . TYR A 1 83 ? -15.997 -2.214 10.596 1.00 90.44 83 TYR A CA 1
ATOM 668 C C . TYR A 1 83 ? -14.526 -2.591 10.405 1.00 90.44 83 TYR A C 1
ATOM 670 O O . TYR A 1 83 ? -14.077 -2.791 9.273 1.00 90.44 83 TYR A O 1
ATOM 678 N N . LEU A 1 84 ? -13.761 -2.752 11.493 1.00 87.88 84 LEU A N 1
ATOM 679 C CA . LEU A 1 84 ? -12.364 -3.196 11.402 1.00 87.88 84 LEU A CA 1
ATOM 680 C C . LEU A 1 84 ? -12.246 -4.563 10.716 1.00 87.88 84 LEU A C 1
ATOM 682 O O . LEU A 1 84 ? -11.328 -4.773 9.921 1.00 87.88 84 LEU A O 1
ATOM 686 N N . THR A 1 85 ? -13.163 -5.484 11.006 1.00 88.75 85 THR A N 1
ATOM 687 C CA . THR A 1 85 ? -13.204 -6.816 10.387 1.00 88.75 85 THR A CA 1
ATOM 688 C C . THR A 1 85 ? -13.556 -6.726 8.906 1.00 88.75 85 THR A C 1
ATOM 690 O O . THR A 1 85 ? -12.835 -7.272 8.072 1.00 88.75 85 THR A O 1
ATOM 693 N N . THR A 1 86 ? -14.571 -5.935 8.566 1.00 91.06 86 THR A N 1
ATOM 694 C CA . THR A 1 86 ? -14.997 -5.690 7.183 1.00 91.06 86 THR A CA 1
ATOM 695 C C . THR A 1 86 ? -13.860 -5.108 6.345 1.00 91.06 86 THR A C 1
ATOM 697 O O . THR A 1 86 ? -13.607 -5.565 5.233 1.00 91.06 86 THR A O 1
ATOM 700 N N . VAL A 1 87 ? -13.112 -4.134 6.875 1.00 89.31 87 VAL A N 1
ATOM 701 C CA . VAL A 1 87 ? -11.959 -3.560 6.163 1.00 89.31 87 VAL A CA 1
ATOM 702 C C . VAL A 1 87 ? -10.849 -4.595 5.981 1.00 89.31 87 VAL A C 1
ATOM 704 O O . VAL A 1 87 ? -10.264 -4.680 4.897 1.00 89.31 87 VAL A O 1
ATOM 707 N N . LYS A 1 88 ? -10.567 -5.412 7.004 1.00 89.38 88 LYS A N 1
ATOM 708 C CA . LYS A 1 88 ? -9.591 -6.503 6.875 1.00 89.38 88 LYS A CA 1
ATOM 709 C C . LYS A 1 88 ? -9.992 -7.495 5.782 1.00 89.38 88 LYS A C 1
ATOM 711 O O . LYS A 1 88 ? -9.119 -7.958 5.056 1.00 89.38 88 LYS A O 1
ATOM 716 N N . GLU A 1 89 ? -11.273 -7.809 5.629 1.00 90.12 89 GLU A N 1
ATOM 717 C CA . GLU A 1 89 ? -11.763 -8.700 4.572 1.00 90.12 89 GLU A CA 1
ATOM 718 C C . GLU A 1 89 ? -11.722 -8.042 3.191 1.00 90.12 89 GLU A C 1
ATOM 720 O O . GLU A 1 89 ? -11.178 -8.625 2.250 1.00 90.12 89 GLU A O 1
ATOM 725 N N . LEU A 1 90 ? -12.211 -6.802 3.084 1.00 89.69 90 LEU A N 1
ATOM 726 C CA . LEU A 1 90 ? -12.253 -6.025 1.844 1.00 89.69 90 LEU A CA 1
ATOM 727 C C . LEU A 1 90 ? -10.868 -5.910 1.196 1.00 89.69 90 LEU A C 1
ATOM 729 O O . LEU A 1 90 ? -10.727 -6.088 -0.013 1.00 89.69 90 LEU A O 1
ATOM 733 N N . PHE A 1 91 ? -9.841 -5.653 2.008 1.00 87.56 91 PHE A N 1
ATOM 734 C CA . PHE A 1 91 ? -8.455 -5.537 1.550 1.00 87.56 91 PHE A CA 1
ATOM 735 C C . PHE A 1 91 ? -7.634 -6.817 1.744 1.00 87.56 91 PHE A C 1
ATOM 737 O O . PHE A 1 91 ? -6.429 -6.808 1.497 1.00 87.56 91 PHE A O 1
ATOM 744 N N . ARG A 1 92 ? -8.267 -7.924 2.160 1.00 88.12 92 ARG A N 1
ATOM 745 C CA . ARG A 1 92 ? -7.622 -9.233 2.377 1.00 88.12 92 ARG A CA 1
ATOM 746 C C . ARG A 1 92 ? -6.394 -9.161 3.303 1.00 88.12 92 ARG A C 1
ATOM 748 O O . ARG A 1 92 ? -5.383 -9.818 3.072 1.00 88.12 92 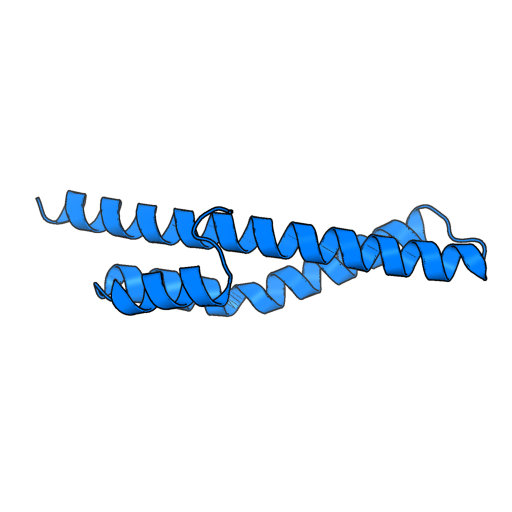ARG A O 1
ATOM 755 N N . LEU A 1 93 ? -6.490 -8.367 4.369 1.00 83.81 93 LEU A N 1
ATOM 756 C CA . LEU A 1 93 ? -5.423 -8.109 5.346 1.00 83.81 93 LEU A CA 1
ATOM 757 C C . LEU A 1 93 ? -5.287 -9.209 6.410 1.00 83.81 93 LEU A C 1
ATOM 759 O O . LEU A 1 93 ? -4.302 -9.232 7.137 1.00 83.81 93 LEU A O 1
ATOM 763 N N . ASN A 1 94 ? -6.239 -10.142 6.499 1.00 72.56 94 ASN A N 1
ATOM 764 C CA . ASN A 1 94 ? -6.274 -11.200 7.523 1.00 72.56 94 ASN A CA 1
ATOM 765 C C . ASN A 1 94 ? -5.158 -12.264 7.426 1.00 72.56 94 ASN A C 1
ATOM 767 O O . ASN A 1 94 ? -5.151 -13.207 8.213 1.00 72.56 94 ASN A O 1
ATOM 771 N N . GLY A 1 95 ? -4.184 -12.102 6.529 1.00 56.94 95 GLY A N 1
ATOM 772 C CA . GLY A 1 95 ? -3.101 -13.061 6.342 1.00 56.94 95 GLY A CA 1
ATOM 773 C C . GLY A 1 95 ? -3.543 -14.247 5.488 1.00 56.94 95 GLY A C 1
ATOM 774 O O . GLY A 1 95 ? -4.616 -14.816 5.664 1.00 56.94 95 GLY A O 1
ATOM 775 N N . GLY A 1 96 ? -2.700 -14.568 4.511 1.00 49.12 96 GLY A N 1
ATOM 776 C CA . GLY A 1 96 ? -2.984 -15.499 3.430 1.00 49.12 96 GLY A CA 1
ATOM 777 C C . GLY A 1 96 ? -3.355 -16.914 3.871 1.00 49.12 96 GLY A C 1
ATOM 778 O O . GLY A 1 96 ? -2.728 -17.517 4.743 1.00 49.12 96 GLY A O 1
ATOM 779 N N . LYS A 1 97 ? -4.319 -17.467 3.143 1.00 34.69 97 LYS A N 1
ATOM 780 C CA . LYS A 1 97 ? -4.044 -18.660 2.347 1.00 34.69 97 LYS A CA 1
ATOM 781 C C . LYS A 1 97 ? -4.012 -18.255 0.883 1.00 34.69 97 LYS A C 1
ATOM 783 O O . LYS A 1 97 ? -4.834 -17.384 0.520 1.00 34.69 97 LYS A O 1
#

Radius of gyration: 17.68 Å; chains: 1; bounding box: 35×29×60 Å

Foldseek 3Di:
DVVVLLVVLLVLLVLLLVLLLVLLVVVLVVVLVVVVVVCVVPDDDDPVVSVVSSVVSVVVSCVVSVVVSVVSNVCSNVVVVVVSVVSCVVSVSPDDD

pLDDT: mean 90.24, std 9.53, range [34.69, 98.19]